Protein AF-A0A0F3RAY3-F1 (afdb_monomer_lite)

Sequence (92 aa):
MKGYLGDRYLAKQLGVLSENIEIAKMLCFEVICLGAINSLSKNFLCVKEFVRAYPELTNKITNEHPEYFIDGSILRLCVNDEAILNKLLASG

Foldseek 3Di:
DPDCLDLVNQLVVCPVNSVCSLVVLLVVLLVLLVCLVPDPVSDCPVLLVSCVVCVVSLVVCLVPPVVSNVDLVSLVSNDPDPVSSVVSVVVD

Radius of gyration: 13.66 Å; chains: 1; bounding box: 30×25×40 Å

pLDDT: mean 87.2, std 8.65, range [47.56, 95.44]

Structure (mmCIF, N/CA/C/O backbone):
data_AF-A0A0F3RAY3-F1
#
_entry.id   AF-A0A0F3RAY3-F1
#
loop_
_atom_site.group_PDB
_atom_site.id
_atom_site.type_symbol
_atom_site.label_atom_id
_atom_site.label_alt_id
_atom_site.label_comp_id
_atom_site.label_asym_id
_atom_site.label_entity_id
_atom_site.label_seq_id
_atom_site.pdbx_PDB_ins_code
_atom_site.Cartn_x
_atom_site.Cartn_y
_atom_site.Cartn_z
_atom_site.occupancy
_atom_site.B_iso_or_equiv
_atom_site.auth_seq_id
_atom_site.auth_comp_id
_atom_site.auth_asym_id
_atom_site.auth_atom_id
_atom_site.pdbx_PDB_model_num
ATOM 1 N N . MET A 1 1 ? -5.645 -7.227 -10.283 1.00 47.56 1 MET A N 1
ATOM 2 C CA . MET A 1 1 ? -6.040 -5.824 -10.538 1.00 47.56 1 MET A CA 1
ATOM 3 C C . MET A 1 1 ? -5.446 -5.382 -11.883 1.00 47.56 1 MET A C 1
ATOM 5 O O . MET A 1 1 ? -4.232 -5.414 -12.028 1.00 47.56 1 MET A O 1
ATOM 9 N N . LYS A 1 2 ? -6.262 -5.066 -12.902 1.00 54.09 2 LYS A N 1
ATOM 10 C CA . LYS A 1 2 ? -5.804 -4.334 -14.103 1.00 54.09 2 LYS A CA 1
ATOM 11 C C . LYS A 1 2 ? -6.131 -2.860 -13.844 1.00 54.09 2 LYS A C 1
ATOM 13 O O . LYS A 1 2 ? -7.298 -2.499 -13.887 1.00 54.09 2 LYS A O 1
ATOM 18 N N . GLY A 1 3 ? -5.140 -2.057 -13.468 1.00 76.44 3 GLY A N 1
ATOM 19 C CA . GLY A 1 3 ? -5.329 -0.668 -13.032 1.00 76.44 3 GLY A CA 1
ATOM 20 C C . GLY A 1 3 ? -3.991 0.029 -12.771 1.00 76.44 3 GLY A C 1
ATOM 21 O O . GLY A 1 3 ? -2.943 -0.531 -13.091 1.00 76.44 3 GLY A O 1
ATOM 22 N N . TYR A 1 4 ? -4.025 1.221 -12.174 1.00 82.31 4 TYR A N 1
ATOM 23 C CA . TYR A 1 4 ? -2.855 2.085 -11.943 1.00 82.31 4 TYR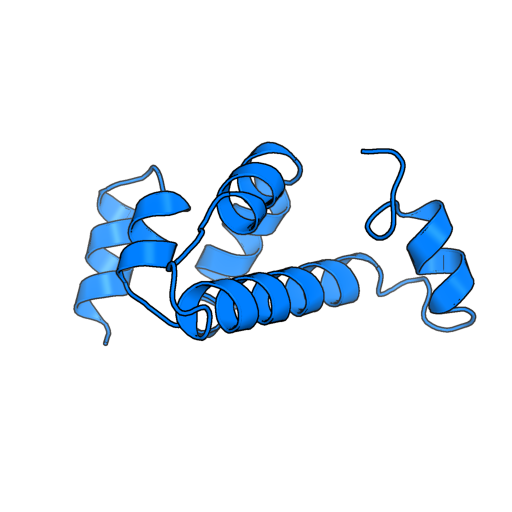 A CA 1
ATOM 24 C C . TYR A 1 4 ? -1.733 1.460 -11.086 1.00 82.31 4 TYR A C 1
ATOM 26 O O . TYR A 1 4 ? -0.600 1.919 -11.151 1.00 82.31 4 TYR A O 1
ATOM 34 N N . LEU A 1 5 ? -2.015 0.387 -10.336 1.00 87.62 5 LEU A N 1
ATOM 35 C CA . LEU A 1 5 ? -1.030 -0.360 -9.534 1.00 87.62 5 LEU A CA 1
ATOM 36 C C . LEU A 1 5 ? -0.530 -1.652 -10.203 1.00 87.62 5 LEU A C 1
ATOM 38 O O . LEU A 1 5 ? 0.152 -2.467 -9.582 1.00 87.62 5 LEU A O 1
ATOM 42 N N . GLY A 1 6 ? -0.902 -1.892 -11.462 1.00 90.00 6 GLY A N 1
ATOM 43 C CA . GLY A 1 6 ? -0.413 -3.045 -12.209 1.00 90.00 6 GLY A CA 1
ATOM 44 C C . GLY A 1 6 ? 1.045 -2.864 -12.622 1.00 90.00 6 GLY A C 1
ATOM 45 O O . GLY A 1 6 ? 1.408 -1.811 -13.136 1.00 90.00 6 GLY A O 1
ATOM 46 N N . ASP A 1 7 ? 1.852 -3.914 -12.491 1.00 90.81 7 ASP A N 1
ATOM 47 C CA . ASP A 1 7 ? 3.303 -3.892 -12.737 1.00 90.81 7 ASP A CA 1
ATOM 48 C C . ASP A 1 7 ? 3.644 -3.336 -14.115 1.00 90.81 7 ASP A C 1
ATOM 50 O O . ASP A 1 7 ? 4.511 -2.486 -14.242 1.00 90.81 7 ASP A O 1
ATOM 54 N N . ARG A 1 8 ? 2.892 -3.731 -15.151 1.00 91.19 8 ARG A N 1
ATOM 55 C CA . ARG A 1 8 ? 3.061 -3.195 -16.511 1.00 91.19 8 ARG A CA 1
ATOM 56 C C . ARG A 1 8 ? 2.794 -1.694 -16.607 1.00 91.19 8 ARG A C 1
ATOM 58 O O . ARG A 1 8 ? 3.473 -1.007 -17.363 1.00 91.19 8 ARG A O 1
ATOM 65 N N . TYR A 1 9 ? 1.788 -1.197 -15.891 1.00 92.12 9 TYR A N 1
ATOM 66 C CA . TYR A 1 9 ? 1.485 0.231 -15.872 1.00 92.12 9 TYR A CA 1
ATOM 67 C C . TYR A 1 9 ? 2.585 0.986 -15.124 1.00 92.12 9 TYR A C 1
ATOM 69 O O . TYR A 1 9 ? 3.141 1.931 -15.674 1.00 92.12 9 TYR A O 1
ATOM 77 N N . LEU A 1 10 ? 2.947 0.525 -13.924 1.00 92.25 10 LEU A N 1
ATOM 78 C CA . LEU A 1 10 ? 3.994 1.137 -13.107 1.00 92.25 10 LEU A CA 1
ATOM 79 C C . LEU A 1 10 ? 5.354 1.108 -13.806 1.00 92.25 10 LEU A C 1
ATOM 81 O O . LEU A 1 10 ? 5.985 2.149 -13.902 1.00 92.25 10 LEU A O 1
ATOM 85 N N . ALA A 1 11 ? 5.760 -0.022 -14.389 1.00 93.06 11 ALA A N 1
ATOM 86 C CA . ALA A 1 11 ? 6.990 -0.134 -15.175 1.00 93.06 11 ALA A CA 1
ATOM 87 C C . ALA A 1 11 ? 7.043 0.917 -16.291 1.00 93.06 11 ALA A C 1
ATOM 89 O O . ALA A 1 11 ? 8.060 1.578 -16.483 1.00 93.06 11 ALA A O 1
ATOM 90 N N . LYS A 1 12 ? 5.921 1.118 -16.996 1.00 93.81 12 LYS A N 1
ATOM 91 C CA . LYS A 1 12 ? 5.820 2.132 -18.049 1.00 93.81 12 LYS A CA 1
ATOM 92 C C . LYS A 1 12 ? 5.965 3.558 -17.504 1.00 93.81 12 LYS A C 1
ATOM 94 O O . LYS A 1 12 ? 6.597 4.369 -18.168 1.00 93.81 12 LYS A O 1
ATOM 99 N N . GLN A 1 13 ? 5.379 3.869 -16.345 1.00 93.56 13 GLN A N 1
ATOM 100 C CA . GLN A 1 13 ? 5.494 5.202 -15.732 1.00 93.56 13 GLN A CA 1
ATOM 101 C C . GLN A 1 13 ? 6.885 5.457 -15.135 1.00 93.56 13 GLN A C 1
ATOM 103 O O . GLN A 1 13 ? 7.391 6.569 -15.219 1.00 93.56 13 GLN A O 1
ATOM 108 N N . LEU A 1 14 ? 7.500 4.430 -14.548 1.00 92.38 14 LEU A N 1
ATOM 109 C CA . LEU A 1 14 ? 8.811 4.510 -13.903 1.00 92.38 14 LEU A CA 1
ATOM 110 C C . LEU A 1 14 ? 9.967 4.547 -14.913 1.00 92.38 14 LEU A C 1
ATOM 112 O O . LEU A 1 14 ? 11.034 5.072 -14.602 1.00 92.38 14 LEU A O 1
ATOM 116 N N . GLY A 1 15 ? 9.775 4.004 -16.119 1.00 93.75 15 GLY A N 1
ATOM 117 C CA . GLY A 1 15 ? 10.790 4.008 -17.170 1.00 93.75 15 GLY A CA 1
ATOM 118 C C . GLY A 1 15 ? 12.073 3.318 -16.708 1.00 93.75 15 GLY A C 1
ATOM 119 O O . GLY A 1 15 ? 12.065 2.129 -16.400 1.00 93.75 15 GLY A O 1
ATOM 120 N N . VAL A 1 16 ? 13.171 4.072 -16.629 1.00 92.62 16 VAL A N 1
ATOM 121 C CA . VAL A 1 16 ? 14.475 3.555 -16.174 1.00 92.62 16 VAL A CA 1
ATOM 122 C C . VAL A 1 16 ? 14.475 3.077 -14.722 1.00 92.62 16 VAL A C 1
ATOM 124 O O . VAL A 1 16 ? 15.375 2.343 -14.358 1.00 92.62 16 VAL A O 1
ATOM 127 N N . LEU A 1 17 ? 13.479 3.460 -13.916 1.00 93.00 17 LEU A N 1
ATOM 128 C CA . LEU A 1 17 ? 13.334 3.044 -12.516 1.00 93.00 17 LEU A CA 1
ATOM 129 C C . LEU A 1 17 ? 12.425 1.817 -12.354 1.00 93.00 17 LEU A C 1
ATOM 131 O O . LEU A 1 17 ? 11.924 1.562 -11.257 1.00 93.00 17 LEU A O 1
ATOM 135 N N . SER A 1 18 ? 12.133 1.096 -13.440 1.00 91.31 18 SER A N 1
ATOM 136 C CA . SER A 1 18 ? 11.170 -0.011 -13.436 1.00 91.31 18 SER A CA 1
ATOM 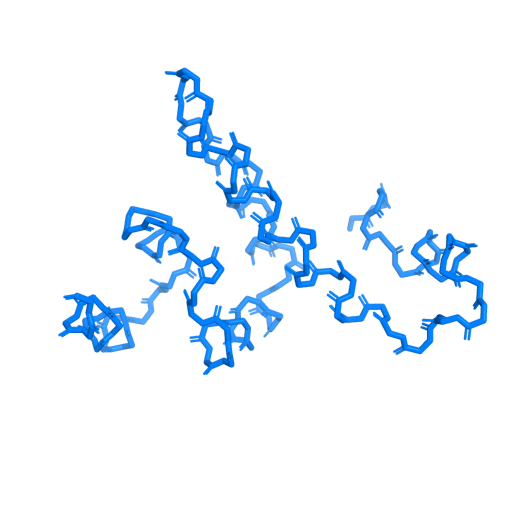137 C C . SER A 1 18 ? 11.533 -1.165 -12.495 1.00 91.31 18 SER A C 1
ATOM 139 O O . SER A 1 18 ? 10.638 -1.908 -12.103 1.00 91.31 18 SER A O 1
ATOM 141 N N . GLU A 1 19 ? 12.788 -1.300 -12.057 1.00 91.50 19 GLU A N 1
ATOM 142 C CA . GLU A 1 19 ? 13.153 -2.266 -11.015 1.00 91.50 19 GLU A CA 1
ATOM 143 C C . GLU A 1 19 ? 12.549 -1.939 -9.635 1.00 91.50 19 GLU A C 1
ATOM 145 O O . GLU A 1 19 ? 12.438 -2.819 -8.786 1.00 91.50 19 GLU A O 1
ATOM 150 N N . ASN A 1 20 ? 12.068 -0.709 -9.422 1.00 93.44 20 ASN A N 1
ATOM 151 C CA . ASN A 1 20 ? 11.555 -0.221 -8.137 1.00 93.44 20 ASN A CA 1
ATOM 152 C C . ASN A 1 20 ? 10.022 -0.314 -8.006 1.00 93.44 20 ASN A C 1
ATOM 154 O O . ASN A 1 20 ? 9.420 0.397 -7.199 1.00 93.44 20 ASN A O 1
ATOM 158 N N . ILE A 1 21 ? 9.357 -1.170 -8.794 1.00 94.31 21 ILE A N 1
ATOM 159 C CA . ILE A 1 21 ? 7.884 -1.321 -8.779 1.00 94.31 21 ILE A CA 1
ATOM 160 C C . ILE A 1 21 ? 7.350 -1.607 -7.375 1.00 94.31 21 ILE A C 1
ATOM 162 O O . ILE A 1 21 ? 6.282 -1.115 -7.011 1.00 94.31 21 ILE A O 1
ATOM 166 N N . GL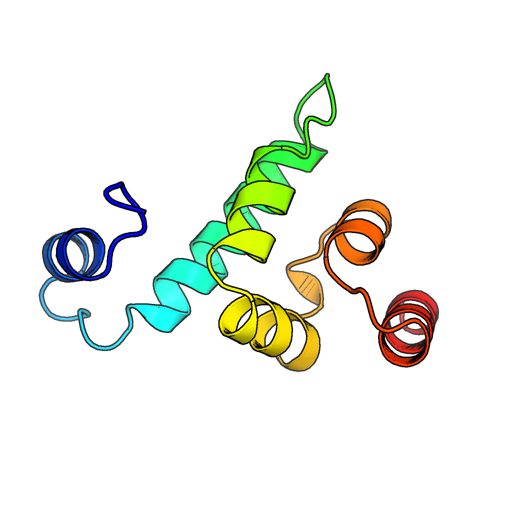U A 1 22 ? 8.070 -2.408 -6.595 1.00 94.88 22 GLU A N 1
ATOM 167 C CA . GLU A 1 22 ? 7.657 -2.751 -5.240 1.00 94.88 22 GLU A CA 1
ATOM 168 C C . GLU A 1 22 ? 7.625 -1.516 -4.332 1.00 94.88 22 GLU A C 1
ATOM 170 O O . GLU A 1 22 ? 6.581 -1.219 -3.751 1.00 94.88 22 GLU A O 1
ATOM 175 N N . ILE A 1 23 ? 8.714 -0.741 -4.309 1.00 94.56 23 ILE A N 1
ATOM 176 C CA . ILE A 1 23 ? 8.813 0.523 -3.563 1.00 94.56 23 ILE A CA 1
ATOM 177 C C . ILE A 1 23 ? 7.702 1.480 -4.003 1.00 94.56 23 ILE A C 1
ATOM 179 O O . ILE A 1 23 ? 7.001 2.054 -3.171 1.00 94.56 23 ILE A O 1
ATOM 183 N N . ALA A 1 24 ? 7.464 1.601 -5.312 1.00 95.06 24 ALA A N 1
ATOM 184 C CA . ALA A 1 24 ? 6.400 2.452 -5.834 1.00 95.06 24 ALA A CA 1
ATOM 185 C C . ALA A 1 24 ? 5.012 2.043 -5.309 1.00 95.06 24 ALA A C 1
ATOM 187 O O . ALA A 1 24 ? 4.195 2.907 -4.989 1.00 95.06 24 ALA A O 1
ATOM 188 N N . LYS A 1 25 ? 4.734 0.739 -5.176 1.00 95.44 25 LYS A N 1
ATOM 189 C CA . LYS A 1 25 ? 3.477 0.255 -4.585 1.00 95.44 25 LYS A CA 1
ATOM 190 C C . LYS A 1 25 ? 3.399 0.518 -3.082 1.00 95.44 25 LYS A C 1
ATOM 192 O O . LYS A 1 25 ? 2.312 0.844 -2.612 1.00 95.44 25 LYS A O 1
ATOM 197 N N . MET A 1 26 ? 4.504 0.401 -2.345 1.00 95.44 26 MET A N 1
ATOM 198 C CA . MET A 1 26 ? 4.541 0.735 -0.914 1.00 95.44 26 MET A CA 1
ATOM 199 C C . MET A 1 26 ? 4.244 2.220 -0.676 1.00 95.44 26 MET A C 1
ATOM 201 O O . MET A 1 26 ? 3.395 2.550 0.146 1.00 95.44 26 MET A O 1
ATOM 205 N N . LEU A 1 27 ? 4.839 3.114 -1.469 1.00 94.62 27 LEU A N 1
ATOM 206 C CA . LEU A 1 27 ? 4.542 4.551 -1.412 1.00 94.62 27 LEU A CA 1
ATOM 207 C C . LEU A 1 27 ? 3.090 4.850 -1.812 1.00 94.62 27 LEU A C 1
ATOM 209 O O . LEU A 1 27 ? 2.418 5.684 -1.210 1.00 94.62 27 LEU A O 1
ATOM 213 N N . CYS A 1 28 ? 2.555 4.133 -2.805 1.00 95.12 28 CYS A N 1
ATOM 214 C CA . CYS A 1 28 ? 1.136 4.245 -3.143 1.00 95.12 28 CYS A CA 1
ATOM 215 C C . CYS A 1 28 ? 0.233 3.831 -1.970 1.00 95.12 28 CYS A C 1
ATOM 217 O O . CYS A 1 28 ? -0.820 4.437 -1.783 1.00 95.12 28 CYS A O 1
ATOM 219 N N . PHE A 1 29 ? 0.626 2.827 -1.180 1.00 94.44 29 PHE A N 1
ATOM 220 C CA . PHE A 1 29 ? -0.102 2.446 0.029 1.00 94.44 29 PHE A CA 1
ATOM 221 C C . PHE A 1 29 ? -0.099 3.567 1.074 1.00 94.44 29 PHE A C 1
ATOM 223 O O . PHE A 1 29 ? -1.168 3.917 1.571 1.00 94.44 29 PHE A O 1
ATOM 230 N N . GLU A 1 30 ? 1.052 4.187 1.343 1.00 94.38 30 GLU A N 1
ATOM 231 C CA . GLU A 1 30 ? 1.151 5.346 2.242 1.00 94.38 30 GLU A CA 1
ATOM 232 C C . GLU A 1 30 ? 0.198 6.475 1.812 1.00 94.38 30 GLU A C 1
ATOM 234 O O . GLU A 1 30 ? -0.589 6.980 2.615 1.00 94.38 30 GLU A O 1
ATOM 239 N N . VAL A 1 31 ? 0.177 6.811 0.517 1.00 93.75 31 VAL A N 1
ATOM 240 C CA . VAL A 1 31 ? -0.729 7.834 -0.034 1.00 93.75 31 VAL A CA 1
ATOM 241 C C . VAL A 1 31 ? -2.202 7.433 0.103 1.00 93.75 31 VAL A C 1
ATOM 243 O O . VAL A 1 31 ? -3.045 8.285 0.390 1.00 93.75 31 VAL A O 1
ATOM 246 N N . ILE A 1 32 ? -2.541 6.150 -0.062 1.00 92.69 32 ILE A N 1
ATOM 247 C CA . ILE A 1 32 ? -3.903 5.649 0.179 1.00 92.69 32 ILE A CA 1
ATOM 248 C C . ILE A 1 32 ? -4.288 5.832 1.653 1.00 92.69 32 ILE A C 1
ATOM 250 O O . ILE A 1 32 ? -5.398 6.289 1.934 1.00 92.69 32 ILE A O 1
ATOM 254 N N . CYS A 1 33 ? -3.386 5.522 2.586 1.00 92.19 33 CYS A N 1
ATOM 255 C CA . CYS A 1 33 ? -3.605 5.713 4.019 1.00 92.19 33 CYS A CA 1
ATOM 256 C C . CYS A 1 33 ? -3.773 7.203 4.371 1.00 92.19 33 CYS A C 1
ATOM 258 O O . CYS A 1 33 ? -4.728 7.556 5.069 1.00 92.19 33 CYS A O 1
ATOM 260 N N . LEU A 1 34 ? -2.931 8.086 3.812 1.00 91.69 34 LEU A N 1
ATOM 261 C CA . LEU A 1 34 ? -3.054 9.546 3.940 1.00 91.69 34 LEU A CA 1
ATOM 262 C C . LEU A 1 34 ? -4.400 10.042 3.405 1.00 91.69 34 LEU A C 1
ATOM 264 O O . LEU A 1 34 ? -5.074 10.848 4.047 1.00 91.69 34 LEU A O 1
ATOM 268 N N . GLY A 1 35 ? -4.814 9.566 2.233 1.00 91.19 35 GLY A N 1
ATOM 269 C CA . GLY A 1 35 ? -6.095 9.932 1.638 1.00 91.19 35 GLY A CA 1
ATOM 270 C C . GLY A 1 35 ? -7.278 9.475 2.492 1.00 91.19 35 GLY A C 1
ATOM 271 O O . GLY A 1 35 ? -8.219 10.239 2.701 1.00 91.19 35 GLY A O 1
ATOM 272 N N . ALA A 1 36 ? -7.220 8.256 3.031 1.00 90.44 36 ALA A N 1
ATOM 273 C CA . ALA A 1 36 ? -8.276 7.711 3.873 1.00 90.44 36 ALA A CA 1
ATOM 274 C C . ALA A 1 36 ? -8.435 8.506 5.177 1.00 90.44 36 ALA A C 1
ATOM 276 O O . ALA A 1 36 ? -9.562 8.875 5.519 1.00 90.44 36 ALA A O 1
ATOM 277 N N . ILE A 1 37 ? -7.334 8.823 5.871 1.00 89.00 37 ILE A N 1
ATOM 278 C CA . ILE A 1 37 ? -7.391 9.523 7.163 1.00 89.00 37 ILE A CA 1
ATOM 279 C C . ILE A 1 37 ? -7.810 10.991 7.024 1.00 89.00 37 ILE A C 1
ATOM 281 O O . ILE A 1 37 ? -8.548 11.498 7.867 1.00 89.00 37 ILE A O 1
ATOM 285 N N . ASN A 1 38 ? -7.399 11.651 5.936 1.00 87.69 38 ASN A N 1
ATOM 286 C CA . ASN A 1 38 ? -7.755 13.044 5.656 1.00 87.69 38 ASN A CA 1
ATOM 287 C C . ASN A 1 38 ? -9.141 13.193 5.006 1.00 87.69 38 ASN A C 1
ATOM 289 O O . ASN A 1 38 ? -9.641 14.309 4.861 1.00 87.69 38 ASN A O 1
ATOM 293 N N . SER A 1 39 ? -9.784 12.093 4.604 1.00 87.81 39 SER A N 1
ATOM 294 C CA . SER A 1 39 ? -11.146 12.142 4.072 1.00 87.81 39 SER A CA 1
ATOM 295 C C . SER A 1 39 ? -12.166 12.412 5.183 1.00 87.81 39 SER A C 1
ATOM 297 O O . SER A 1 39 ? -12.147 11.770 6.233 1.00 87.81 39 SER A O 1
ATOM 299 N N . LEU A 1 40 ? -13.123 13.314 4.932 1.00 83.94 40 LEU A N 1
ATOM 300 C CA . LEU A 1 40 ? -14.201 13.633 5.885 1.00 83.94 40 LEU A CA 1
ATOM 301 C C . LEU A 1 40 ? -15.015 12.396 6.295 1.00 83.94 40 LEU A C 1
ATOM 303 O O . LEU A 1 40 ? -15.501 12.310 7.418 1.00 83.94 40 LEU A O 1
ATOM 307 N N . SER A 1 41 ? -15.162 11.436 5.380 1.00 84.38 41 SER A N 1
ATOM 308 C CA . SER A 1 41 ? -15.911 10.197 5.596 1.00 84.38 41 SER A CA 1
ATOM 309 C C . SER A 1 41 ? -15.077 9.060 6.189 1.00 84.38 41 SER A C 1
ATOM 311 O O . SER A 1 41 ? -15.645 8.008 6.475 1.00 84.38 41 SER A O 1
ATOM 313 N N . LYS A 1 42 ? -13.756 9.239 6.352 1.00 80.31 42 LYS A N 1
ATOM 314 C CA . LYS A 1 42 ? -12.808 8.193 6.775 1.00 80.31 42 LYS A CA 1
ATOM 315 C C . LYS A 1 42 ? -13.035 6.872 6.029 1.00 80.31 42 LYS A C 1
ATOM 317 O O . LYS A 1 42 ? -13.178 5.804 6.623 1.00 80.31 42 LYS A O 1
ATOM 322 N N . ASN A 1 43 ? -13.143 6.947 4.702 1.00 84.38 43 ASN A N 1
ATOM 323 C CA . ASN A 1 43 ? -13.440 5.775 3.885 1.00 84.38 43 ASN A CA 1
ATOM 324 C C . ASN A 1 43 ? -12.186 4.909 3.686 1.00 84.38 43 ASN A C 1
ATOM 326 O O . ASN A 1 43 ? -11.321 5.216 2.868 1.00 84.38 43 ASN A O 1
ATOM 330 N N . PHE A 1 44 ? -12.132 3.778 4.389 1.00 88.88 44 PHE A N 1
ATOM 331 C CA . PHE A 1 44 ? -11.024 2.820 4.318 1.00 88.88 44 PHE A CA 1
ATOM 332 C C . PHE A 1 44 ? -11.183 1.740 3.234 1.00 88.88 44 PHE A C 1
ATOM 334 O O . PHE A 1 44 ? -10.449 0.753 3.242 1.00 88.88 44 PHE A O 1
ATOM 341 N N . LEU A 1 45 ? -12.130 1.876 2.298 1.00 90.38 45 LEU A N 1
ATOM 342 C CA . LEU A 1 45 ? -12.344 0.879 1.243 1.00 90.38 45 LEU A CA 1
ATOM 343 C C . LEU A 1 45 ? -11.083 0.662 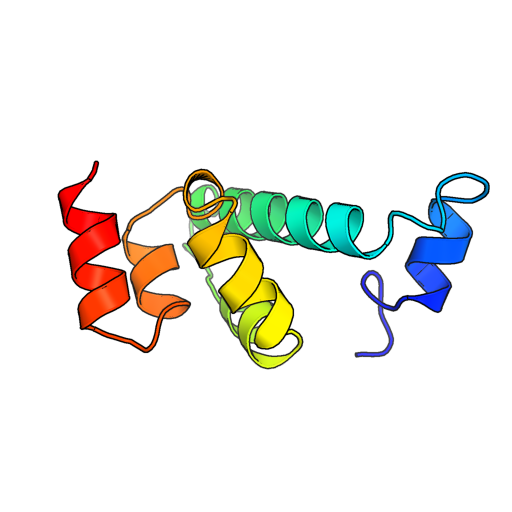0.397 1.00 90.38 45 LEU A C 1
ATOM 345 O O . LEU A 1 45 ? -10.701 -0.479 0.159 1.00 90.38 45 LEU A O 1
ATOM 349 N N . CYS A 1 46 ? -10.405 1.740 -0.005 1.00 90.12 46 CYS A N 1
ATOM 350 C CA . CYS A 1 46 ? -9.179 1.644 -0.799 1.00 90.12 46 CYS A CA 1
ATOM 351 C C . CYS A 1 46 ? -8.050 0.929 -0.042 1.00 90.12 46 CYS A C 1
ATOM 353 O O . CYS A 1 46 ? -7.329 0.136 -0.641 1.00 90.12 46 CYS A O 1
ATOM 355 N N . VAL A 1 47 ? -7.939 1.158 1.273 1.00 91.88 47 VAL A N 1
ATOM 356 C CA . VAL A 1 47 ? -6.984 0.453 2.143 1.00 91.88 47 VAL A CA 1
ATOM 357 C C . VAL A 1 47 ? -7.299 -1.045 2.145 1.00 91.88 47 VAL A C 1
ATOM 359 O O . VAL A 1 47 ? -6.434 -1.856 1.828 1.00 91.88 47 VAL A O 1
ATOM 362 N N . LYS A 1 48 ? -8.557 -1.419 2.420 1.00 90.75 48 LYS A N 1
ATOM 363 C CA . LYS A 1 48 ? -8.995 -2.826 2.457 1.00 90.75 48 LYS A CA 1
ATOM 364 C C . LYS A 1 48 ? -8.761 -3.546 1.130 1.00 90.75 48 LYS A C 1
ATOM 366 O O . LYS A 1 48 ? -8.280 -4.677 1.114 1.00 90.75 48 LYS A O 1
ATOM 371 N N . GLU A 1 49 ? -9.081 -2.892 0.016 1.00 91.75 49 GLU A N 1
ATOM 372 C CA . GLU A 1 49 ? -8.870 -3.455 -1.318 1.00 91.75 49 GLU A CA 1
ATOM 373 C C . GLU A 1 49 ? -7.384 -3.626 -1.648 1.00 91.75 49 GLU A C 1
ATOM 375 O O . GLU A 1 49 ? -7.014 -4.629 -2.260 1.00 91.75 49 GLU A O 1
ATOM 380 N N . PHE A 1 50 ? -6.524 -2.703 -1.208 1.00 92.81 50 PHE A N 1
ATOM 381 C CA . PHE A 1 50 ? -5.078 -2.841 -1.368 1.00 92.81 50 PHE A CA 1
ATOM 382 C C . PHE A 1 50 ? -4.542 -4.041 -0.583 1.00 92.81 50 PHE A C 1
ATOM 384 O O . PHE A 1 50 ? -3.877 -4.894 -1.167 1.00 92.81 50 PHE A O 1
ATOM 391 N N . VAL A 1 51 ? -4.881 -4.146 0.707 1.00 91.88 51 VAL A N 1
ATOM 392 C CA . VAL A 1 51 ? -4.446 -5.254 1.577 1.00 91.88 51 VAL A CA 1
ATOM 393 C C . VAL A 1 51 ? -4.873 -6.602 1.004 1.00 91.88 51 VAL A C 1
ATOM 395 O O . VAL A 1 51 ? -4.087 -7.544 0.949 1.00 91.88 51 VAL A O 1
ATOM 398 N N . ARG A 1 52 ? -6.110 -6.685 0.500 1.00 90.81 52 ARG A N 1
ATOM 399 C CA . ARG A 1 52 ? -6.627 -7.894 -0.147 1.00 90.81 52 ARG A CA 1
ATOM 400 C C . ARG A 1 52 ? -5.878 -8.238 -1.437 1.00 90.81 52 ARG A C 1
ATOM 402 O O . ARG A 1 52 ? -5.694 -9.413 -1.739 1.00 90.81 52 ARG A O 1
ATOM 409 N N . ALA A 1 53 ? -5.498 -7.232 -2.222 1.00 91.44 53 ALA A N 1
ATOM 410 C CA . ALA A 1 53 ? -4.839 -7.427 -3.510 1.00 91.44 53 ALA A CA 1
ATOM 411 C C . ALA A 1 53 ? -3.332 -7.712 -3.393 1.00 91.44 53 ALA A C 1
ATOM 413 O O . ALA A 1 53 ? -2.782 -8.352 -4.290 1.00 91.44 53 ALA A O 1
ATOM 414 N N . TYR A 1 54 ? -2.677 -7.250 -2.323 1.00 92.38 54 TYR A N 1
ATOM 415 C CA . TYR A 1 54 ? -1.226 -7.328 -2.137 1.00 92.38 54 TYR A CA 1
ATOM 416 C 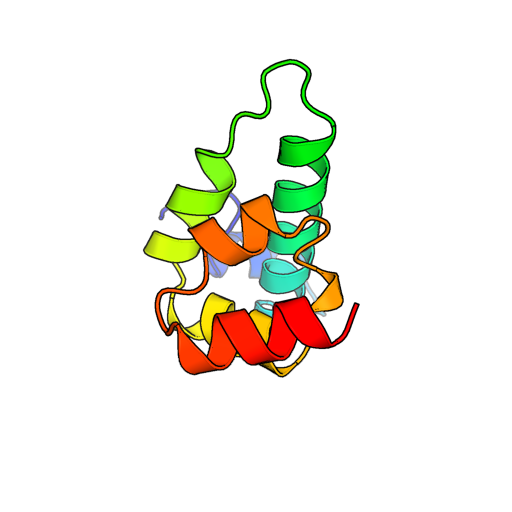C . TYR A 1 54 ? -0.833 -7.775 -0.711 1.00 92.38 54 TYR A C 1
ATOM 418 O O . TYR A 1 54 ? -0.084 -7.066 -0.039 1.00 92.38 54 TYR A O 1
ATOM 426 N N . PRO A 1 55 ? -1.287 -8.951 -0.235 1.00 91.56 55 PRO A N 1
ATOM 427 C CA . PRO A 1 55 ? -1.096 -9.373 1.157 1.00 91.56 55 PRO A CA 1
ATOM 428 C C . PRO A 1 55 ? 0.381 -9.507 1.562 1.00 91.56 55 PRO A C 1
ATOM 430 O O . PRO A 1 55 ? 0.766 -9.076 2.646 1.00 91.56 55 PRO A O 1
ATOM 433 N N . GLU A 1 56 ? 1.231 -10.046 0.683 1.00 92.75 56 GLU A N 1
ATOM 434 C CA . GLU A 1 56 ? 2.676 -10.163 0.940 1.00 92.75 56 GLU A CA 1
ATOM 435 C C . GLU A 1 56 ? 3.339 -8.789 1.079 1.00 92.75 56 GLU A C 1
ATOM 437 O O . GLU A 1 56 ? 4.140 -8.567 1.986 1.00 92.75 56 GLU A O 1
ATOM 442 N N . LEU A 1 57 ? 2.948 -7.840 0.223 1.00 93.69 57 LEU A N 1
ATOM 443 C CA . LEU A 1 57 ? 3.458 -6.476 0.276 1.00 93.69 57 LEU A CA 1
ATOM 444 C C . LEU A 1 57 ? 2.987 -5.760 1.544 1.00 93.69 57 LEU A C 1
ATOM 446 O O . LEU A 1 57 ? 3.778 -5.080 2.182 1.00 93.69 57 LEU A O 1
ATOM 450 N N . THR A 1 58 ? 1.729 -5.941 1.951 1.00 92.69 58 THR A N 1
ATOM 451 C CA . THR A 1 58 ? 1.215 -5.392 3.214 1.00 92.69 58 THR A CA 1
ATOM 452 C C . THR A 1 58 ? 1.966 -5.949 4.420 1.00 92.69 58 THR A C 1
ATOM 454 O O . THR A 1 58 ? 2.323 -5.179 5.313 1.00 92.69 58 THR A O 1
ATOM 457 N N . ASN A 1 59 ? 2.266 -7.250 4.444 1.00 91.00 59 ASN A N 1
ATOM 458 C CA . ASN A 1 59 ? 3.099 -7.834 5.496 1.00 91.00 59 ASN A CA 1
ATOM 459 C C . ASN A 1 59 ? 4.498 -7.214 5.502 1.00 91.00 59 ASN A C 1
ATOM 461 O O . ASN A 1 59 ? 5.026 -6.902 6.567 1.00 91.00 59 ASN A O 1
ATOM 465 N N . LYS A 1 60 ? 5.089 -6.990 4.327 1.00 94.00 60 LYS A N 1
ATOM 466 C CA . LYS A 1 60 ? 6.392 -6.335 4.214 1.00 94.00 60 LYS A CA 1
ATOM 467 C C . LYS A 1 60 ? 6.357 -4.903 4.751 1.00 94.00 60 LYS A C 1
ATOM 469 O O . LYS A 1 60 ? 7.152 -4.577 5.623 1.00 94.00 60 LYS A O 1
ATOM 474 N N . ILE A 1 61 ? 5.368 -4.100 4.349 1.00 93.50 61 ILE A N 1
ATOM 475 C CA . ILE A 1 61 ? 5.165 -2.736 4.870 1.00 93.50 61 ILE A CA 1
ATOM 476 C C . ILE A 1 61 ? 4.981 -2.766 6.393 1.00 93.50 61 ILE A C 1
ATOM 478 O O . ILE A 1 61 ? 5.575 -1.964 7.092 1.00 93.50 61 ILE A O 1
ATOM 482 N N . THR A 1 62 ? 4.227 -3.725 6.936 1.00 89.81 62 THR A N 1
ATOM 483 C CA . THR A 1 62 ? 4.017 -3.855 8.394 1.00 89.81 62 THR A CA 1
ATOM 484 C C . THR A 1 62 ? 5.324 -4.076 9.164 1.00 89.81 62 THR A C 1
ATOM 486 O O . THR A 1 62 ? 5.458 -3.604 10.290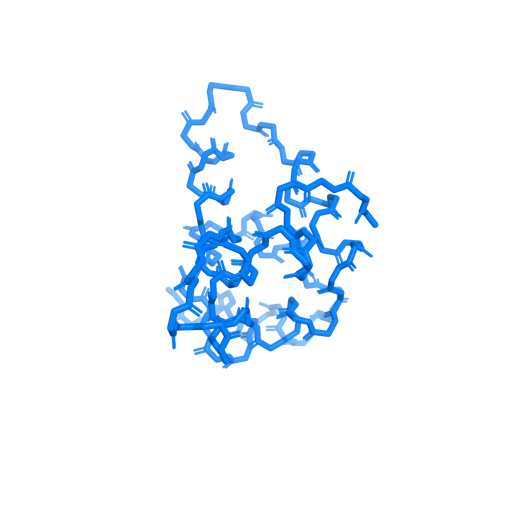 1.00 89.81 62 THR A O 1
ATOM 489 N N . ASN A 1 63 ? 6.282 -4.792 8.571 1.00 88.69 63 ASN A N 1
ATOM 490 C CA . ASN A 1 63 ? 7.555 -5.113 9.215 1.00 88.69 63 ASN A CA 1
ATOM 491 C C . ASN A 1 63 ? 8.643 -4.059 8.967 1.00 88.69 63 ASN A C 1
ATOM 493 O O . ASN A 1 63 ? 9.452 -3.813 9.857 1.00 88.69 63 ASN A O 1
ATOM 497 N N . GLU A 1 64 ? 8.684 -3.475 7.768 1.00 92.44 64 GLU A N 1
ATOM 498 C CA . GLU A 1 64 ? 9.758 -2.573 7.330 1.00 92.44 64 GLU A CA 1
ATOM 499 C C . GLU A 1 64 ? 9.388 -1.093 7.459 1.00 92.44 64 GLU A C 1
ATOM 501 O O . GLU A 1 64 ? 10.258 -0.281 7.756 1.00 92.44 64 GLU A O 1
ATOM 506 N N . HIS A 1 65 ? 8.108 -0.762 7.267 1.00 92.06 65 HIS A N 1
ATOM 507 C CA . HIS A 1 65 ? 7.580 0.604 7.232 1.00 92.06 65 HIS A CA 1
ATOM 508 C C . HIS A 1 65 ? 6.267 0.746 8.027 1.00 92.06 65 HIS A C 1
ATOM 510 O O . HIS A 1 65 ? 5.237 1.153 7.467 1.00 92.06 65 HIS A O 1
ATOM 516 N N . PRO A 1 66 ? 6.239 0.388 9.328 1.00 88.94 66 PRO A N 1
ATOM 517 C CA . PRO A 1 66 ? 5.037 0.533 10.148 1.00 88.94 66 PRO A CA 1
ATOM 518 C C . PRO A 1 66 ? 4.529 1.986 10.204 1.00 88.94 66 PRO A C 1
ATOM 520 O O . PRO A 1 66 ? 3.331 2.206 10.377 1.00 88.94 66 PRO A O 1
ATOM 523 N N . GLU A 1 67 ? 5.397 2.977 9.984 1.00 88.56 67 GLU A N 1
ATOM 524 C CA . GLU A 1 67 ? 5.059 4.400 9.901 1.00 88.56 67 GLU A CA 1
ATOM 525 C C . GLU A 1 67 ? 4.083 4.749 8.763 1.00 88.56 67 GLU A C 1
ATOM 527 O O . GLU A 1 67 ? 3.383 5.758 8.848 1.00 88.56 67 GLU A O 1
ATOM 532 N N . TYR A 1 68 ? 3.955 3.906 7.731 1.00 90.88 68 TYR A N 1
ATOM 533 C CA . TYR A 1 68 ? 2.980 4.122 6.650 1.00 90.88 68 TYR A CA 1
ATOM 534 C C . TYR A 1 68 ? 1.534 3.875 7.106 1.00 90.88 68 TYR A C 1
ATOM 536 O O . TYR A 1 68 ? 0.580 4.328 6.465 1.00 90.88 68 TYR A O 1
ATOM 544 N N . PHE A 1 69 ? 1.342 3.184 8.232 1.00 84.75 69 PHE A N 1
ATOM 545 C CA . PHE A 1 69 ? 0.047 3.034 8.888 1.00 84.75 69 PHE A CA 1
ATOM 546 C C . PHE A 1 69 ? -0.175 4.220 9.833 1.00 84.75 69 PHE A C 1
ATOM 548 O O . PHE A 1 69 ? -0.119 4.092 11.050 1.00 84.75 69 PHE A O 1
ATOM 555 N N . ILE A 1 70 ? -0.447 5.382 9.234 1.00 78.94 70 ILE A N 1
ATOM 556 C CA . ILE A 1 70 ? -0.541 6.723 9.857 1.00 78.94 70 ILE A CA 1
ATOM 557 C C . ILE A 1 70 ? -1.455 6.794 11.091 1.00 78.94 70 ILE A C 1
ATOM 559 O O . ILE A 1 70 ? -1.333 7.703 11.907 1.00 78.94 70 ILE A O 1
ATOM 563 N N . ASP A 1 71 ? -2.392 5.856 11.228 1.00 81.94 71 ASP A N 1
ATOM 564 C CA . ASP A 1 71 ? -3.324 5.786 12.346 1.00 81.94 71 ASP A CA 1
ATOM 565 C C . ASP A 1 71 ? -3.546 4.328 12.776 1.00 81.94 71 ASP A C 1
ATOM 567 O O . ASP A 1 71 ? -3.671 3.420 11.946 1.00 81.94 71 ASP A O 1
ATOM 571 N N . GLY A 1 72 ? -3.663 4.101 14.088 1.00 78.81 72 GLY A N 1
ATOM 572 C CA . GLY A 1 72 ? -3.875 2.767 14.656 1.00 78.81 72 GLY A CA 1
ATOM 573 C C . GLY A 1 72 ? -5.155 2.075 14.164 1.00 78.81 72 GLY A C 1
ATOM 574 O O . GLY A 1 72 ? -5.221 0.847 14.152 1.00 78.81 72 GLY A O 1
ATOM 575 N N . SER A 1 73 ? -6.166 2.822 13.707 1.00 80.94 73 SER A N 1
ATOM 576 C CA . SER A 1 73 ? -7.357 2.255 13.062 1.00 80.94 73 SER A CA 1
ATOM 577 C C . SER A 1 73 ? -7.051 1.644 11.694 1.00 80.94 73 SER A C 1
ATOM 579 O O . SER A 1 73 ? -7.609 0.598 11.372 1.00 80.94 73 SER A O 1
ATOM 581 N N . ILE A 1 74 ? -6.130 2.228 10.921 1.00 82.62 74 ILE A N 1
ATOM 582 C CA . ILE A 1 74 ? -5.660 1.659 9.652 1.00 82.62 74 ILE A CA 1
ATOM 583 C C . ILE A 1 74 ? -4.874 0.383 9.944 1.00 82.62 74 ILE A C 1
ATOM 585 O O . ILE A 1 74 ? -5.112 -0.643 9.313 1.00 82.62 74 ILE A O 1
ATOM 589 N N . LEU A 1 75 ? -4.004 0.409 10.954 1.00 82.69 75 LEU A N 1
ATOM 590 C CA . LEU A 1 75 ? -3.224 -0.761 11.345 1.00 82.69 75 LEU A CA 1
ATOM 591 C C . LEU A 1 75 ? -4.118 -1.948 11.743 1.00 82.69 75 LEU A C 1
ATOM 593 O O . LEU A 1 75 ? -3.922 -3.057 11.253 1.00 82.69 75 LEU A O 1
ATOM 597 N N . ARG A 1 76 ? -5.167 -1.701 12.542 1.00 83.38 76 ARG A N 1
ATOM 598 C CA . ARG A 1 76 ? -6.175 -2.712 12.923 1.00 83.38 76 ARG A CA 1
ATOM 599 C C . ARG A 1 76 ? -6.945 -3.297 11.739 1.00 83.38 76 ARG A C 1
ATOM 601 O O . ARG A 1 76 ? -7.456 -4.404 11.839 1.00 83.38 76 ARG A O 1
ATOM 608 N N . LEU A 1 77 ? -7.082 -2.551 10.643 1.00 81.62 77 LEU A N 1
ATOM 609 C CA . LEU A 1 77 ? -7.747 -3.031 9.428 1.00 81.62 77 LEU A CA 1
ATOM 610 C C . LEU A 1 77 ? -6.828 -3.881 8.546 1.00 81.62 77 LEU A C 1
ATOM 612 O O . LEU A 1 77 ? -7.326 -4.674 7.749 1.00 81.62 77 LEU A O 1
ATOM 616 N N . CYS A 1 78 ? -5.516 -3.679 8.653 1.00 80.44 78 CYS A N 1
ATOM 617 C CA . CYS A 1 78 ? -4.528 -4.283 7.767 1.00 80.44 78 CYS A CA 1
ATOM 618 C C . CYS A 1 78 ? -3.829 -5.501 8.377 1.00 80.44 78 CYS A C 1
ATOM 620 O O . CYS A 1 78 ? -3.420 -6.394 7.638 1.00 80.44 78 CYS A O 1
ATOM 622 N N . VAL A 1 79 ? -3.681 -5.538 9.703 1.00 81.12 79 VAL A N 1
ATOM 623 C CA . VAL A 1 79 ? -2.940 -6.581 10.417 1.00 81.12 79 VAL A CA 1
ATOM 624 C C . VAL A 1 79 ? -3.920 -7.537 11.087 1.00 81.12 79 VAL A C 1
ATOM 626 O O . VAL A 1 79 ? -4.593 -7.178 12.048 1.00 81.12 79 VAL A O 1
ATOM 629 N N . ASN A 1 80 ? -3.977 -8.770 10.582 1.00 77.25 80 ASN A N 1
ATOM 630 C CA . ASN A 1 80 ? -4.830 -9.825 11.144 1.00 77.25 80 ASN A CA 1
ATOM 631 C C . ASN A 1 80 ? -4.169 -10.585 12.307 1.00 77.25 80 ASN A C 1
ATOM 633 O O . ASN A 1 80 ? -4.846 -11.322 13.017 1.00 77.25 80 ASN A O 1
ATOM 637 N N . ASP A 1 81 ? -2.854 -10.448 12.484 1.00 81.25 81 ASP A N 1
ATOM 638 C CA . ASP A 1 81 ? -2.119 -11.079 13.579 1.00 81.25 81 ASP A CA 1
ATOM 639 C C . ASP A 1 81 ? -2.166 -10.182 14.824 1.00 81.25 81 ASP A C 1
ATOM 641 O O . ASP A 1 81 ? -1.567 -9.104 14.855 1.00 81.25 81 ASP A O 1
ATOM 645 N N . GLU A 1 82 ? -2.884 -10.623 15.860 1.00 81.69 82 GLU A N 1
ATOM 646 C CA . GLU A 1 82 ? -3.042 -9.846 17.093 1.00 81.69 82 GLU A CA 1
ATOM 647 C C . GLU A 1 82 ? -1.721 -9.603 17.834 1.00 81.69 82 GLU A C 1
ATOM 649 O O . GLU A 1 82 ? -1.562 -8.558 18.466 1.00 81.69 82 GLU A O 1
ATOM 654 N N . ALA A 1 83 ? -0.756 -10.523 17.767 1.00 81.31 83 ALA A N 1
ATOM 655 C CA . ALA A 1 83 ? 0.524 -10.349 18.447 1.00 81.31 83 ALA A CA 1
ATOM 656 C C . ALA A 1 83 ? 1.350 -9.246 17.771 1.00 81.31 83 ALA A C 1
ATOM 658 O O . ALA A 1 83 ? 1.909 -8.381 18.454 1.00 81.31 83 ALA A O 1
ATOM 659 N N . ILE A 1 84 ? 1.374 -9.232 16.434 1.00 79.38 84 ILE A N 1
ATOM 660 C CA . ILE A 1 84 ? 2.024 -8.173 15.648 1.00 79.38 84 ILE A CA 1
ATOM 661 C C . ILE A 1 84 ? 1.314 -6.836 15.874 1.00 79.38 84 ILE A C 1
ATOM 663 O O . ILE A 1 84 ? 1.967 -5.829 16.153 1.00 79.38 84 ILE A O 1
ATOM 667 N N . LEU A 1 85 ? -0.018 -6.827 15.826 1.00 83.94 85 LEU A N 1
ATOM 668 C CA . LEU A 1 85 ? -0.825 -5.631 16.045 1.00 83.94 85 LEU A CA 1
ATOM 669 C C . LEU A 1 85 ? -0.567 -5.007 17.424 1.00 83.94 85 LEU A C 1
ATOM 671 O O . LEU A 1 85 ? -0.312 -3.808 17.521 1.00 83.94 85 LEU A O 1
ATOM 675 N N . ASN A 1 86 ? -0.581 -5.814 18.487 1.00 83.19 86 ASN A N 1
ATOM 676 C CA . ASN A 1 86 ? -0.347 -5.336 19.850 1.00 83.19 86 ASN A CA 1
ATOM 677 C C . ASN A 1 86 ? 1.074 -4.793 20.036 1.00 83.19 86 ASN A C 1
ATOM 679 O O . ASN A 1 86 ? 1.254 -3.769 20.693 1.00 83.19 86 ASN A O 1
ATOM 683 N N . LYS A 1 87 ? 2.078 -5.431 19.420 1.00 83.44 87 LYS A N 1
ATOM 684 C CA . LYS A 1 87 ? 3.463 -4.944 19.446 1.00 83.44 87 LYS A CA 1
ATOM 685 C C . LYS A 1 87 ? 3.583 -3.557 18.810 1.00 83.44 87 LYS A C 1
ATOM 687 O O . LYS A 1 87 ? 4.230 -2.677 19.374 1.00 83.44 87 LYS A O 1
ATOM 692 N N . LEU A 1 88 ? 2.963 -3.362 17.650 1.00 80.44 88 LEU A N 1
ATOM 693 C CA . LEU A 1 88 ? 3.049 -2.108 16.903 1.00 80.44 88 LEU A CA 1
ATOM 694 C C . LEU A 1 88 ? 2.267 -0.977 17.583 1.00 80.44 88 LEU A C 1
ATOM 696 O O . LEU A 1 88 ? 2.770 0.138 17.664 1.00 80.44 88 LEU A O 1
ATOM 700 N N . LEU A 1 89 ? 1.089 -1.263 18.145 1.00 80.75 89 LEU A N 1
ATOM 701 C CA . LEU A 1 89 ? 0.303 -0.271 18.889 1.00 80.75 89 LEU A CA 1
ATOM 702 C C . LEU A 1 89 ? 0.950 0.153 20.216 1.00 80.75 89 LEU A C 1
ATOM 704 O O . LEU A 1 89 ? 0.721 1.270 20.662 1.00 80.75 89 LEU A O 1
ATOM 708 N N . ALA A 1 90 ? 1.737 -0.718 20.854 1.00 78.06 90 ALA A N 1
ATOM 709 C CA . ALA A 1 90 ? 2.448 -0.408 22.097 1.00 78.06 90 ALA A CA 1
ATOM 710 C C . ALA A 1 90 ? 3.750 0.390 21.885 1.00 78.06 90 ALA A C 1
ATOM 712 O O . ALA A 1 90 ? 4.378 0.795 22.860 1.00 78.06 90 ALA A O 1
ATOM 713 N N . SER A 1 91 ? 4.175 0.567 20.629 1.00 63.91 91 SER A N 1
ATOM 714 C CA . SER A 1 91 ? 5.440 1.220 20.262 1.00 63.91 91 SER A CA 1
ATOM 715 C C . SER A 1 91 ? 5.286 2.702 19.883 1.00 63.91 91 SER A C 1
ATOM 717 O O . SER A 1 91 ? 6.280 3.322 19.505 1.00 63.91 91 SER A O 1
ATOM 719 N N . GLY A 1 92 ? 4.064 3.248 19.944 1.00 55.97 92 GLY A N 1
ATOM 720 C CA . GLY A 1 92 ? 3.720 4.629 19.579 1.00 55.97 92 GLY A CA 1
ATOM 721 C C . GLY A 1 92 ? 3.360 5.513 20.764 1.00 55.97 92 GLY A C 1
ATOM 722 O O . GLY A 1 92 ? 2.946 4.969 21.812 1.00 55.97 92 GLY A O 1
#

Secondary structure (DSSP, 8-state):
--STTSHHHHHHHHGGGGGGHHHHHHHHHHHHHHHHHHSTT---HHHHHHHHH-HHHHHHHHHH-GGGS-SHHHHHHH---HHHHHHHHTT-